Protein AF-A0A818M1I1-F1 (afdb_monomer)

Secondary structure (DSSP, 8-state):
------EEEEETTSSTTGGGGPPTT-EEEEEPPTT-TTTTHHHHHHHHHTT-EEEEE--S---S---TTS-----HHHHHHHHHHHHHHHHHHHHHHHHHHHHHHTT-

Foldseek 3Di:
DPPAQQEDEAEVPGCLVVCVRHAAAGEYEYEYEALCQVVCVVVVVSCVVRNYHYHYDYDPRVHNDDDPPDDGDDPVVVVVVVVVVVVVVSVCVVVVVVVVVVVVVVVD

Structure (mmCIF, N/CA/C/O backbone):
data_AF-A0A818M1I1-F1
#
_entry.id   AF-A0A818M1I1-F1
#
loop_
_atom_site.group_PDB
_atom_site.id
_atom_site.type_symbol
_atom_site.label_atom_id
_atom_site.label_alt_id
_atom_site.label_comp_id
_atom_site.label_asym_id
_atom_site.label_entity_id
_atom_site.label_seq_id
_atom_site.pdbx_PDB_ins_code
_atom_site.Cartn_x
_atom_site.Cartn_y
_atom_site.Cartn_z
_atom_site.occupancy
_atom_site.B_iso_or_equiv
_atom_site.auth_seq_id
_atom_site.auth_comp_id
_atom_site.auth_asym_id
_atom_site.auth_atom_id
_atom_site.pdbx_PDB_model_num
ATOM 1 N N . MET A 1 1 ? -0.304 -10.401 23.547 1.00 41.81 1 MET A N 1
ATOM 2 C CA . MET A 1 1 ? -0.967 -9.679 22.435 1.00 41.81 1 MET A CA 1
ATOM 3 C C . MET A 1 1 ? -0.299 -10.093 21.131 1.00 41.81 1 MET A C 1
ATOM 5 O O . MET A 1 1 ? 0.880 -9.807 20.963 1.00 41.81 1 MET A O 1
ATOM 9 N N . ALA A 1 2 ? -0.989 -10.816 20.245 1.00 44.16 2 ALA A N 1
ATOM 10 C CA . ALA A 1 2 ? -0.427 -11.151 18.936 1.00 44.16 2 ALA A CA 1
ATOM 11 C C . ALA A 1 2 ? -0.206 -9.854 18.142 1.00 44.16 2 ALA A C 1
ATOM 13 O O . ALA A 1 2 ? -1.156 -9.095 17.934 1.00 44.16 2 ALA A O 1
ATOM 14 N N . ARG A 1 3 ? 1.042 -9.576 17.745 1.00 52.62 3 ARG A N 1
ATOM 15 C CA . ARG A 1 3 ? 1.381 -8.433 16.889 1.00 52.62 3 ARG A CA 1
ATOM 16 C C . ARG A 1 3 ? 0.647 -8.613 15.557 1.00 52.62 3 ARG A C 1
ATOM 18 O O . ARG A 1 3 ? 0.971 -9.511 14.791 1.00 52.62 3 ARG A O 1
ATOM 25 N N . SER A 1 4 ? -0.395 -7.818 15.322 1.00 64.12 4 SER A N 1
ATOM 26 C CA . SER A 1 4 ? -1.124 -7.831 14.054 1.00 64.12 4 SER A CA 1
ATOM 27 C C . SER A 1 4 ? -0.283 -7.159 12.977 1.00 64.12 4 SER A C 1
ATOM 29 O O . SER A 1 4 ? 0.177 -6.037 13.196 1.00 64.12 4 SER A O 1
ATOM 31 N N . ILE A 1 5 ? -0.133 -7.798 11.817 1.00 66.69 5 ILE A N 1
ATOM 32 C CA . ILE A 1 5 ? 0.381 -7.134 10.613 1.00 66.69 5 ILE A CA 1
ATOM 33 C C . ILE A 1 5 ? -0.557 -5.962 10.306 1.00 66.69 5 ILE A C 1
ATOM 35 O O . ILE A 1 5 ? -1.769 -6.156 10.223 1.00 66.69 5 ILE A O 1
ATOM 39 N N . ARG A 1 6 ? -0.009 -4.746 10.226 1.00 85.38 6 ARG A N 1
ATOM 40 C CA . ARG A 1 6 ? -0.786 -3.517 9.979 1.00 85.38 6 ARG A CA 1
ATOM 41 C C . ARG A 1 6 ? -0.558 -2.920 8.603 1.00 85.38 6 ARG A C 1
ATOM 43 O O . ARG A 1 6 ? -1.424 -2.200 8.122 1.00 85.38 6 ARG A O 1
ATOM 50 N N . VAL A 1 7 ? 0.581 -3.235 8.002 1.00 90.62 7 VAL A N 1
ATOM 51 C CA . VAL A 1 7 ? 0.971 -2.768 6.681 1.00 90.62 7 VAL A CA 1
ATOM 52 C C . VAL A 1 7 ? 1.550 -3.953 5.923 1.00 90.62 7 VAL A C 1
ATOM 54 O O . VAL A 1 7 ? 2.369 -4.694 6.472 1.00 90.62 7 VAL A O 1
ATOM 57 N N . LEU A 1 8 ? 1.116 -4.129 4.681 1.00 91.62 8 LEU A N 1
ATOM 58 C CA . LEU A 1 8 ? 1.761 -4.983 3.696 1.00 91.62 8 LEU A CA 1
ATOM 59 C C . LEU A 1 8 ? 2.241 -4.088 2.560 1.00 91.62 8 LEU A C 1
ATOM 61 O O . LEU A 1 8 ? 1.438 -3.383 1.960 1.00 91.62 8 LEU A O 1
ATOM 65 N N . ILE A 1 9 ? 3.539 -4.137 2.279 1.00 91.50 9 ILE A N 1
ATOM 66 C CA . ILE A 1 9 ? 4.160 -3.426 1.163 1.00 91.50 9 ILE A CA 1
ATOM 67 C C . ILE A 1 9 ? 4.476 -4.471 0.094 1.00 91.50 9 ILE A C 1
ATOM 69 O O . ILE A 1 9 ? 5.189 -5.436 0.379 1.00 91.50 9 ILE A O 1
ATOM 73 N N . GLY A 1 10 ? 3.928 -4.308 -1.107 1.00 88.50 10 GLY A N 1
ATOM 74 C CA . GLY A 1 10 ? 4.115 -5.241 -2.218 1.00 88.50 10 GLY A CA 1
ATOM 75 C C . GLY A 1 10 ? 4.368 -4.511 -3.528 1.00 88.50 10 GLY A C 1
ATOM 76 O O . GLY A 1 10 ? 3.739 -3.497 -3.804 1.00 88.50 10 GLY A O 1
ATOM 77 N N . VAL A 1 11 ? 5.287 -5.025 -4.342 1.00 86.94 11 VAL A N 1
ATOM 78 C CA . VAL A 1 11 ? 5.434 -4.573 -5.735 1.00 86.94 11 VAL A CA 1
ATOM 79 C C . VAL A 1 11 ? 4.222 -5.047 -6.533 1.00 86.94 11 VAL A C 1
ATOM 81 O O . VAL A 1 11 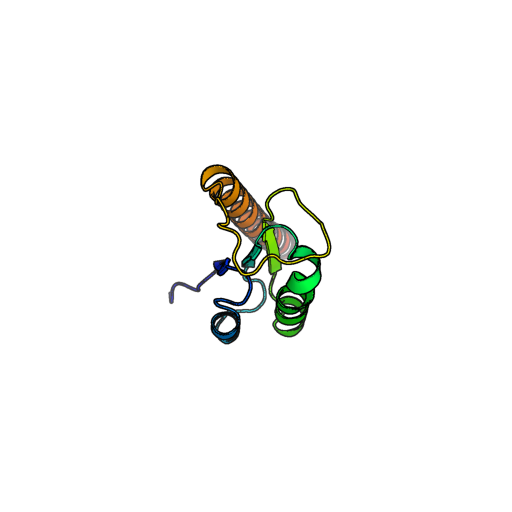? 3.706 -6.124 -6.246 1.00 86.94 11 VAL A O 1
ATOM 84 N N . HIS A 1 12 ? 3.772 -4.281 -7.528 1.00 85.38 12 HIS A N 1
ATOM 85 C CA . HIS A 1 12 ? 2.652 -4.648 -8.397 1.00 85.38 12 HIS A CA 1
ATOM 86 C C . HIS A 1 12 ? 2.722 -6.123 -8.828 1.00 85.38 12 HIS A C 1
ATOM 88 O O . HIS A 1 12 ? 3.732 -6.596 -9.350 1.00 85.38 12 HIS A O 1
ATOM 94 N N . GLY A 1 13 ? 1.648 -6.869 -8.565 1.00 75.12 13 GLY A N 1
ATOM 95 C CA . GLY A 1 13 ? 1.547 -8.311 -8.834 1.00 75.12 13 GLY A CA 1
ATOM 96 C C . GLY A 1 13 ? 2.180 -9.230 -7.775 1.00 75.12 13 GLY A C 1
ATOM 97 O O . GLY A 1 13 ? 1.753 -10.376 -7.639 1.00 75.12 13 GLY A O 1
ATOM 98 N N . ALA A 1 14 ? 3.128 -8.746 -6.970 1.00 74.56 14 ALA A N 1
ATOM 99 C CA . ALA A 1 14 ? 3.755 -9.487 -5.879 1.00 74.56 14 ALA A CA 1
ATOM 100 C C . ALA A 1 14 ? 3.083 -9.177 -4.528 1.00 74.56 14 ALA A C 1
ATOM 102 O O . ALA A 1 14 ? 2.874 -8.030 -4.146 1.00 74.56 14 ALA A O 1
ATOM 103 N N . GLY A 1 15 ? 2.749 -10.220 -3.766 1.00 69.38 15 GLY A N 1
ATOM 104 C CA . GLY A 1 15 ? 2.162 -10.068 -2.428 1.00 69.38 15 GLY A CA 1
ATOM 105 C C . GLY A 1 15 ? 0.634 -9.967 -2.385 1.00 69.38 15 GLY A C 1
ATOM 106 O O . GLY A 1 15 ? 0.080 -9.918 -1.290 1.00 69.38 15 GLY A O 1
ATOM 107 N N . LEU A 1 16 ? -0.067 -10.043 -3.525 1.00 79.06 16 LEU A N 1
ATOM 108 C CA . LEU A 1 16 ? -1.538 -10.063 -3.560 1.00 79.06 16 LEU A CA 1
ATOM 109 C C . LEU A 1 16 ? -2.134 -11.245 -2.773 1.00 79.06 16 LEU A C 1
ATOM 111 O O . LEU A 1 16 ? -3.136 -11.105 -2.080 1.00 79.06 16 LEU A O 1
ATOM 115 N N . SER A 1 17 ? -1.494 -12.416 -2.817 1.00 85.06 17 SER A N 1
ATOM 116 C CA . SER A 1 17 ? -1.902 -13.571 -2.008 1.00 85.06 17 SER A CA 1
ATOM 117 C C . SER A 1 17 ? -1.747 -13.320 -0.509 1.00 85.06 17 SER A C 1
ATOM 119 O O . SER A 1 17 ? -2.527 -13.834 0.287 1.00 85.06 17 SER A O 1
ATOM 121 N N . ASN A 1 18 ? -0.760 -12.519 -0.100 1.00 86.75 18 ASN A N 1
ATOM 122 C CA . ASN A 1 18 ? -0.479 -12.276 1.313 1.00 86.75 18 ASN A CA 1
ATOM 123 C C . ASN A 1 18 ? -1.555 -11.396 1.953 1.00 86.75 18 ASN A C 1
ATOM 125 O O . ASN A 1 18 ? -1.781 -11.494 3.160 1.00 86.75 18 ASN A O 1
ATOM 129 N N . SER A 1 19 ? -2.259 -10.585 1.160 1.00 86.50 19 SER A N 1
ATOM 130 C CA . SER A 1 19 ? -3.348 -9.762 1.675 1.00 86.50 19 SER A CA 1
ATOM 131 C C . SER A 1 19 ? -4.575 -10.579 2.099 1.00 86.50 19 SER A C 1
ATOM 133 O O . SER A 1 19 ? -5.396 -10.069 2.852 1.00 86.50 19 SER A O 1
ATOM 135 N N . LEU A 1 20 ? -4.675 -11.861 1.715 1.00 86.69 20 LEU A N 1
ATOM 136 C CA . LEU A 1 20 ? -5.688 -12.788 2.246 1.00 86.69 20 LEU A CA 1
ATOM 137 C C . LEU A 1 20 ? -5.583 -12.974 3.765 1.00 86.69 20 LEU A C 1
ATOM 139 O O . LEU A 1 20 ? -6.572 -13.276 4.427 1.00 86.69 20 LEU A O 1
ATOM 143 N N . PHE A 1 21 ? -4.382 -12.809 4.320 1.00 88.12 21 PHE A N 1
ATOM 144 C CA . PHE A 1 21 ? -4.118 -12.976 5.750 1.00 88.12 21 PHE A CA 1
ATOM 145 C C . PHE A 1 21 ? -4.173 -11.651 6.518 1.00 88.12 21 PHE A C 1
ATOM 147 O O . PHE A 1 21 ? -3.936 -11.618 7.730 1.00 88.12 21 PHE A O 1
ATOM 154 N N . MET A 1 22 ? -4.459 -10.548 5.824 1.00 88.81 22 MET A N 1
ATOM 155 C CA . MET A 1 22 ? -4.577 -9.232 6.431 1.00 88.81 22 MET A CA 1
ATOM 156 C C . MET A 1 22 ? -5.925 -9.067 7.124 1.00 88.81 22 MET A C 1
ATOM 158 O O . MET A 1 22 ? -6.936 -9.652 6.742 1.00 88.81 22 MET A O 1
ATOM 162 N N . ARG A 1 23 ? -5.936 -8.254 8.182 1.00 89.06 23 ARG A N 1
ATOM 163 C CA . ARG A 1 23 ? -7.175 -7.920 8.885 1.00 89.06 23 ARG A CA 1
ATOM 164 C C . ARG A 1 23 ? -7.856 -6.738 8.198 1.00 89.06 23 ARG A C 1
ATOM 166 O O . ARG A 1 23 ? -7.150 -5.834 7.744 1.00 89.06 23 ARG A O 1
ATOM 173 N N . PRO A 1 24 ? -9.193 -6.670 8.222 1.00 89.56 24 PRO A N 1
ATOM 174 C CA . PRO A 1 24 ? -9.909 -5.468 7.825 1.00 89.56 24 P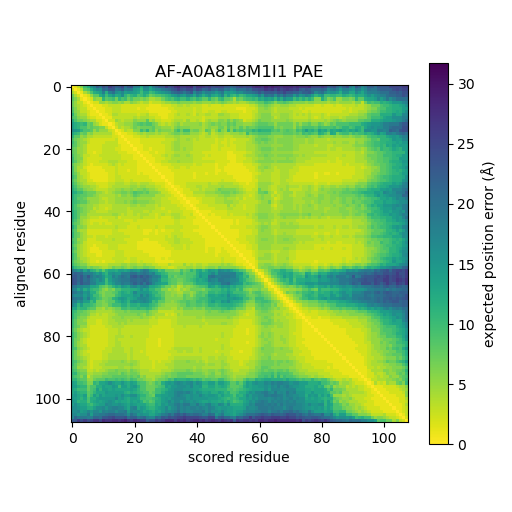RO A CA 1
ATOM 175 C C . PRO A 1 24 ? -9.349 -4.204 8.498 1.00 89.56 24 PRO A C 1
ATOM 177 O O . PRO A 1 24 ? -9.003 -4.209 9.685 1.00 89.56 24 PRO A O 1
ATOM 180 N N . GLY A 1 25 ? -9.238 -3.130 7.724 1.00 87.31 25 GLY A N 1
ATOM 181 C CA . GLY A 1 25 ? -8.694 -1.834 8.118 1.00 87.31 25 GLY A CA 1
ATOM 182 C C . GLY A 1 25 ? -7.168 -1.737 8.100 1.00 87.31 25 GLY A C 1
ATOM 183 O O . GLY A 1 25 ? -6.646 -0.685 8.447 1.00 87.31 25 GLY A O 1
ATOM 184 N N . THR A 1 26 ? -6.437 -2.793 7.729 1.00 90.44 26 THR A N 1
ATOM 185 C CA . THR A 1 26 ? -4.969 -2.729 7.565 1.00 90.44 26 THR A CA 1
ATOM 186 C C . THR A 1 26 ? -4.582 -2.190 6.184 1.00 90.44 26 THR A C 1
ATOM 188 O O . THR A 1 26 ? -5.404 -2.189 5.271 1.00 90.44 26 THR A O 1
ATOM 191 N N . ILE A 1 27 ? -3.351 -1.694 6.041 1.00 92.31 27 ILE A N 1
ATOM 192 C CA . ILE A 1 27 ? -2.894 -0.946 4.862 1.00 92.31 27 ILE A CA 1
ATOM 193 C C . ILE A 1 27 ? -2.199 -1.878 3.868 1.00 92.31 27 ILE A C 1
ATOM 195 O O . ILE A 1 27 ? -1.137 -2.424 4.165 1.00 92.31 27 ILE A O 1
ATOM 199 N N . LEU A 1 28 ? -2.771 -2.022 2.676 1.00 93.06 28 LEU A N 1
ATOM 200 C CA . LEU A 1 28 ? -2.122 -2.585 1.498 1.00 93.06 28 LEU A CA 1
ATOM 201 C C . LEU A 1 28 ? -1.464 -1.447 0.707 1.00 93.06 28 LEU A C 1
ATOM 203 O O . LEU A 1 28 ? -2.154 -0.624 0.107 1.00 93.06 28 LEU A O 1
ATOM 207 N N . TYR A 1 29 ? -0.135 -1.400 0.726 1.00 93.81 29 TYR A N 1
ATOM 208 C CA . TYR A 1 29 ? 0.666 -0.416 0.009 1.00 93.81 29 TYR A CA 1
ATOM 209 C C . TYR A 1 29 ? 1.317 -1.062 -1.214 1.00 93.81 29 TYR A C 1
ATOM 211 O O . TYR A 1 29 ? 2.118 -1.993 -1.094 1.00 93.81 29 TYR A O 1
ATOM 219 N N . GLU A 1 30 ? 0.968 -0.570 -2.394 1.00 92.12 30 GLU A N 1
ATOM 220 C CA . GLU A 1 30 ? 1.464 -1.074 -3.668 1.00 92.12 30 GLU A CA 1
ATOM 221 C C . GLU A 1 30 ? 2.597 -0.195 -4.214 1.00 92.12 30 GLU A C 1
ATOM 223 O O . GLU A 1 30 ? 2.469 1.023 -4.297 1.00 92.12 30 GLU A O 1
ATOM 228 N N . ILE A 1 31 ? 3.701 -0.819 -4.619 1.00 90.19 31 ILE A N 1
ATOM 229 C CA . ILE A 1 31 ? 4.771 -0.182 -5.389 1.00 90.19 31 ILE A CA 1
ATOM 230 C C . ILE A 1 31 ? 4.531 -0.524 -6.855 1.00 90.19 31 ILE A C 1
ATOM 232 O O . ILE A 1 31 ? 4.761 -1.655 -7.290 1.00 90.19 31 ILE A O 1
ATOM 236 N N . ASP A 1 32 ? 4.054 0.452 -7.607 1.00 88.06 32 ASP A N 1
ATOM 237 C CA . ASP A 1 32 ? 3.677 0.310 -9.001 1.00 88.06 32 ASP A CA 1
ATOM 238 C C . ASP A 1 32 ? 4.850 0.671 -9.931 1.00 88.06 32 ASP A C 1
ATOM 240 O O . ASP A 1 32 ? 5.489 1.710 -9.744 1.00 88.06 32 ASP A O 1
ATOM 244 N N . PRO A 1 33 ? 5.193 -0.174 -10.916 1.00 83.62 33 PRO A N 1
ATOM 245 C CA . PRO A 1 33 ? 6.168 0.177 -11.939 1.00 83.62 33 PRO A CA 1
ATOM 246 C C . PRO A 1 33 ? 5.667 1.314 -12.855 1.00 83.62 33 PRO A C 1
ATOM 248 O O . PRO A 1 33 ? 4.458 1.517 -12.989 1.00 83.62 33 PRO A O 1
ATOM 251 N N . PRO A 1 34 ? 6.576 2.029 -13.547 1.00 82.06 34 PRO A N 1
ATOM 252 C CA . PRO A 1 34 ? 6.200 3.076 -14.496 1.00 82.06 34 PRO A CA 1
ATOM 253 C C . PRO A 1 34 ? 5.223 2.566 -15.564 1.00 82.06 34 PRO A C 1
ATOM 255 O O . PRO A 1 34 ? 5.438 1.504 -16.155 1.00 82.06 34 PRO A O 1
ATOM 258 N N . GLY A 1 35 ? 4.159 3.329 -15.825 1.00 80.38 35 GLY A N 1
ATOM 259 C CA . GLY A 1 35 ? 3.167 2.993 -16.851 1.00 80.38 35 GLY A CA 1
ATOM 260 C C . GLY A 1 35 ? 2.233 1.822 -16.503 1.00 80.38 35 GLY A C 1
ATOM 261 O O . GLY A 1 35 ? 1.488 1.357 -17.365 1.00 80.38 35 GLY A O 1
ATOM 262 N N . CYS A 1 36 ? 2.258 1.313 -15.264 1.00 81.62 36 CYS A N 1
ATOM 263 C CA . CYS A 1 36 ? 1.405 0.199 -14.822 1.00 81.62 36 CYS A CA 1
ATOM 264 C C . CYS A 1 36 ? 0.191 0.650 -13.990 1.00 81.62 36 CYS A C 1
ATOM 266 O O . CYS A 1 36 ? -0.623 -0.183 -13.587 1.00 81.62 36 CYS A O 1
ATOM 268 N N . ARG A 1 37 ? -0.021 1.965 -13.843 1.00 83.00 37 ARG A N 1
ATOM 269 C CA . ARG A 1 37 ? -1.041 2.555 -12.960 1.00 83.00 37 ARG A CA 1
ATOM 270 C C . ARG A 1 37 ? -2.457 2.070 -13.210 1.00 83.00 37 ARG A C 1
ATOM 272 O O . ARG A 1 37 ? -3.242 1.922 -12.270 1.00 83.00 37 ARG A O 1
ATOM 279 N N . LEU A 1 38 ? -2.796 1.814 -14.470 1.00 82.69 38 LEU A N 1
ATOM 280 C CA . LEU A 1 38 ? -4.094 1.247 -14.812 1.00 82.69 38 LEU A CA 1
ATOM 281 C C . LEU A 1 38 ? -4.275 -0.150 -14.225 1.00 82.69 38 LEU A C 1
ATOM 283 O O . LEU A 1 38 ? -5.368 -0.450 -13.761 1.00 82.69 38 LEU A O 1
ATOM 287 N N . LEU A 1 39 ? -3.230 -0.982 -14.201 1.00 83.44 39 LEU A N 1
ATOM 288 C CA . LEU A 1 39 ? -3.274 -2.362 -13.711 1.00 83.44 39 LEU A CA 1
ATOM 289 C C . LEU A 1 39 ? -3.417 -2.444 -12.189 1.00 83.44 39 LEU A C 1
ATOM 291 O O . LEU A 1 39 ? -3.937 -3.449 -11.686 1.00 83.44 39 LEU A O 1
ATOM 295 N N . SER A 1 40 ? -3.045 -1.385 -11.461 1.00 87.12 40 SER A N 1
ATOM 296 C CA . SER A 1 40 ? -3.233 -1.272 -10.008 1.00 87.12 40 SER A CA 1
ATOM 297 C C . SER A 1 40 ? -4.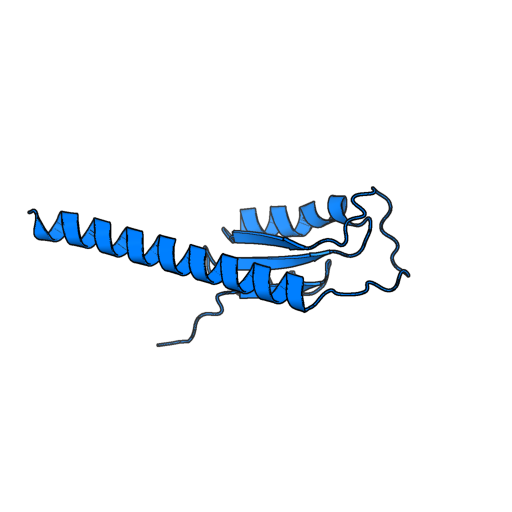703 -1.421 -9.576 1.00 87.12 40 SER A C 1
ATOM 299 O O . SER A 1 40 ? -4.994 -1.663 -8.402 1.00 87.12 40 SER A O 1
ATOM 301 N N . PHE A 1 41 ? -5.661 -1.339 -10.514 1.00 86.19 41 PHE A N 1
ATOM 302 C CA . PHE A 1 41 ? -7.074 -1.631 -10.252 1.00 86.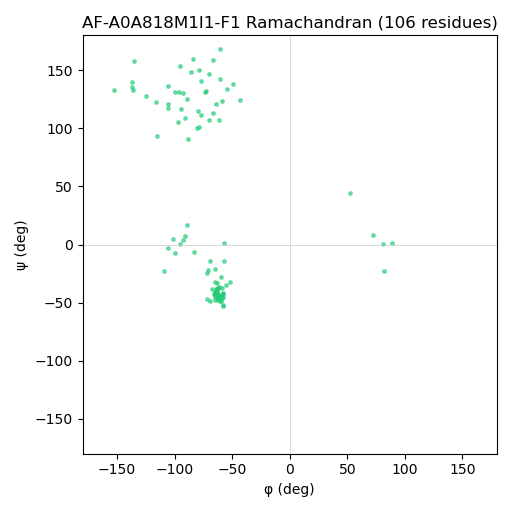19 41 PHE A CA 1
ATOM 303 C C . PHE A 1 41 ? -7.286 -3.000 -9.585 1.00 86.19 41 PHE A C 1
ATOM 305 O O . PHE A 1 41 ? -8.208 -3.138 -8.782 1.00 86.19 41 PHE A O 1
ATOM 312 N N . ASN A 1 42 ? -6.443 -3.998 -9.881 1.00 84.25 42 ASN A N 1
ATOM 313 C CA . ASN A 1 42 ? -6.543 -5.326 -9.274 1.00 84.25 42 ASN A CA 1
ATOM 314 C C . ASN A 1 42 ? -6.280 -5.274 -7.765 1.00 84.25 42 ASN A C 1
ATOM 316 O O . ASN A 1 42 ? -7.077 -5.800 -6.991 1.00 84.25 42 ASN A O 1
ATOM 320 N N . PHE A 1 43 ? -5.212 -4.595 -7.339 1.00 87.81 43 PHE A N 1
ATOM 321 C CA . PHE A 1 43 ? -4.878 -4.421 -5.922 1.00 87.81 43 PHE A CA 1
ATOM 322 C C . PHE A 1 43 ? -5.926 -3.581 -5.203 1.00 87.81 43 PHE A C 1
ATOM 324 O O . PHE A 1 43 ? -6.370 -3.950 -4.117 1.00 87.81 43 PHE A O 1
ATOM 331 N N . ARG A 1 44 ? -6.387 -2.500 -5.841 1.00 90.50 44 ARG A N 1
ATOM 332 C CA . ARG A 1 44 ? -7.467 -1.671 -5.306 1.00 90.50 44 ARG A CA 1
ATOM 333 C C . ARG A 1 44 ? -8.740 -2.482 -5.071 1.00 90.50 44 ARG A C 1
ATOM 335 O O . ARG A 1 44 ? -9.285 -2.464 -3.973 1.00 90.50 44 ARG A O 1
ATOM 342 N N . ARG A 1 45 ? -9.209 -3.207 -6.089 1.00 91.44 45 ARG A N 1
ATOM 343 C CA . ARG A 1 45 ? -10.436 -4.007 -5.993 1.00 91.44 45 ARG A CA 1
ATOM 344 C C . ARG A 1 45 ? -10.299 -5.102 -4.943 1.00 91.44 45 ARG A C 1
ATOM 346 O O . ARG A 1 45 ? -11.247 -5.396 -4.226 1.00 91.44 45 ARG A O 1
ATOM 353 N N . TRP A 1 46 ? -9.115 -5.694 -4.834 1.00 89.69 46 TRP A N 1
ATOM 354 C CA . TRP A 1 46 ? -8.830 -6.679 -3.804 1.00 89.69 46 TRP A CA 1
ATOM 355 C C . TRP A 1 46 ? -8.885 -6.067 -2.401 1.00 89.69 46 TRP A C 1
ATOM 357 O O . TRP A 1 46 ? -9.552 -6.609 -1.524 1.00 89.69 46 TRP A O 1
ATOM 367 N N . ALA A 1 47 ? -8.279 -4.897 -2.199 1.00 92.44 47 ALA A N 1
ATOM 368 C CA . ALA A 1 47 ? -8.393 -4.164 -0.944 1.00 92.44 47 ALA A CA 1
ATOM 369 C C . ALA A 1 47 ? -9.854 -3.847 -0.592 1.00 92.44 47 ALA A C 1
ATOM 371 O O . ALA A 1 47 ? -10.256 -4.063 0.546 1.00 92.44 47 ALA A O 1
ATOM 372 N N . GLU A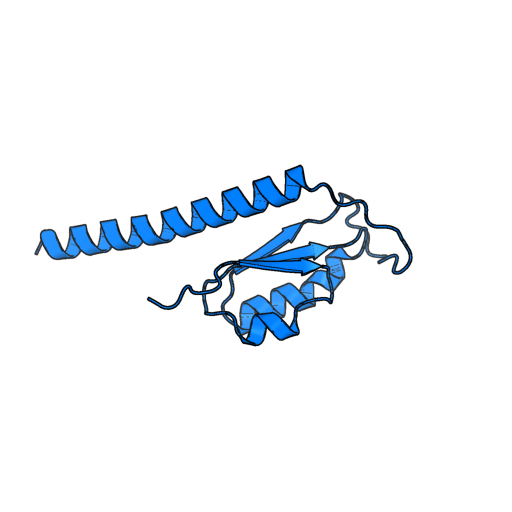 1 48 ? -10.669 -3.431 -1.562 1.00 93.31 48 GLU A N 1
ATOM 373 C CA . GLU A 1 48 ? -12.102 -3.180 -1.358 1.00 93.31 48 GLU A CA 1
ATOM 374 C C . GLU A 1 48 ? -12.845 -4.447 -0.889 1.00 93.31 48 GLU A C 1
ATOM 376 O O . GLU A 1 48 ? -13.598 -4.394 0.084 1.00 93.31 48 GLU A O 1
ATOM 381 N N . VAL A 1 49 ? -12.589 -5.605 -1.511 1.00 93.19 49 VAL A N 1
ATOM 382 C CA . VAL A 1 49 ? -13.209 -6.894 -1.136 1.00 93.19 49 VAL A CA 1
ATOM 383 C C . VAL A 1 49 ? -12.826 -7.329 0.282 1.00 93.19 49 VAL A C 1
ATOM 385 O O . VAL A 1 49 ? -13.676 -7.812 1.028 1.00 93.19 49 VAL A O 1
ATOM 388 N N . PHE A 1 50 ? -11.563 -7.148 0.674 1.00 90.75 50 PHE A N 1
ATOM 389 C CA . PHE A 1 50 ? -11.054 -7.547 1.993 1.00 90.75 50 PHE A CA 1
ATOM 390 C C . PHE A 1 50 ? -11.167 -6.443 3.058 1.00 90.75 50 PHE A C 1
ATOM 392 O O . PHE A 1 50 ? -10.678 -6.611 4.178 1.00 90.75 50 PHE A O 1
ATOM 399 N N . ASN A 1 51 ? -11.839 -5.333 2.732 1.00 92.81 51 ASN A N 1
ATOM 400 C CA . ASN A 1 51 ? -11.985 -4.156 3.587 1.00 92.81 51 ASN A CA 1
ATOM 401 C C . ASN A 1 51 ? -10.629 -3.640 4.106 1.00 92.81 51 ASN A C 1
ATOM 403 O O . ASN A 1 51 ? -10.460 -3.373 5.294 1.00 92.81 51 ASN A O 1
ATOM 407 N N . LEU A 1 52 ? -9.635 -3.566 3.224 1.00 91.69 52 LEU A N 1
ATOM 408 C CA . LEU A 1 52 ? -8.303 -3.032 3.492 1.00 91.69 52 LEU A CA 1
ATOM 409 C C . LEU A 1 52 ? -8.235 -1.562 3.066 1.00 91.69 52 LEU A C 1
ATOM 411 O O . LEU A 1 52 ? -8.936 -1.125 2.154 1.00 91.69 52 LEU A O 1
ATOM 415 N N . GLN A 1 53 ? -7.343 -0.806 3.698 1.00 91.75 53 GLN A N 1
ATOM 416 C CA . GLN A 1 53 ? -6.933 0.498 3.185 1.00 91.75 53 GLN A CA 1
ATOM 417 C C . GLN A 1 53 ? -5.9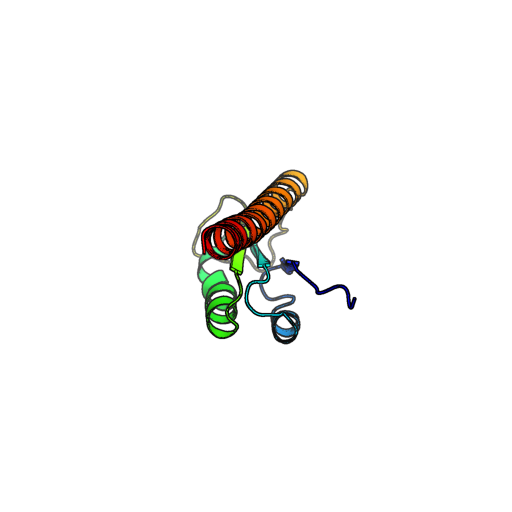55 0.276 2.034 1.00 91.75 53 GLN A C 1
ATOM 419 O O . GLN A 1 53 ? -5.112 -0.615 2.113 1.00 91.75 53 GLN A O 1
ATOM 424 N N . TYR A 1 54 ? -6.048 1.077 0.978 1.00 92.81 54 TYR A N 1
ATOM 425 C CA . TYR A 1 54 ? -5.202 0.931 -0.201 1.00 92.81 54 TYR A CA 1
ATOM 426 C C . TYR A 1 54 ? -4.479 2.235 -0.513 1.00 92.81 54 TYR A C 1
ATOM 428 O O . TYR A 1 54 ? -5.102 3.290 -0.637 1.00 92.81 54 TYR A O 1
ATOM 436 N N . ALA A 1 55 ? -3.163 2.137 -0.651 1.00 93.12 55 ALA A N 1
ATOM 437 C CA . ALA A 1 55 ? -2.289 3.216 -1.073 1.00 93.12 55 ALA A CA 1
ATOM 438 C C . ALA A 1 55 ? -1.300 2.684 -2.108 1.00 93.12 55 ALA A C 1
ATOM 440 O O . ALA A 1 55 ? -1.052 1.482 -2.197 1.00 93.12 55 ALA A O 1
ATOM 441 N N . VAL A 1 56 ? -0.761 3.583 -2.915 1.00 91.75 56 VAL A N 1
ATOM 442 C CA . VAL A 1 56 ? 0.054 3.209 -4.064 1.00 91.75 56 VAL A CA 1
ATOM 443 C C . VAL A 1 56 ? 1.041 4.302 -4.384 1.00 91.75 56 VAL A C 1
ATOM 445 O O . VAL A 1 56 ? 0.675 5.475 -4.478 1.00 91.75 56 VAL A O 1
ATOM 448 N N . TRP A 1 57 ? 2.277 3.884 -4.589 1.00 91.62 57 TRP A N 1
ATOM 449 C CA . TRP A 1 57 ? 3.331 4.713 -5.129 1.00 91.62 57 TRP A CA 1
ATOM 450 C C . TRP A 1 57 ? 3.595 4.301 -6.565 1.00 91.62 57 TRP A C 1
ATOM 452 O O . TRP A 1 57 ? 3.652 3.115 -6.872 1.00 91.62 57 TRP A O 1
ATOM 462 N N . SER A 1 58 ? 3.747 5.288 -7.437 1.00 86.81 58 SER A N 1
ATOM 463 C CA . SER A 1 58 ? 4.118 5.101 -8.834 1.00 86.81 58 SER A CA 1
ATOM 464 C C . SER A 1 58 ? 5.156 6.161 -9.169 1.00 86.81 58 SER A C 1
ATOM 466 O O . SER A 1 58 ? 4.926 7.335 -8.854 1.00 86.81 58 SER A O 1
ATOM 468 N N . PRO A 1 59 ? 6.243 5.808 -9.870 1.00 80.75 59 PRO A N 1
ATOM 469 C CA . PRO A 1 59 ? 7.082 6.814 -10.496 1.00 80.75 59 PRO A CA 1
ATOM 470 C C . PRO A 1 59 ? 6.209 7.572 -11.503 1.00 80.75 59 PRO A C 1
ATOM 472 O O . PRO A 1 59 ? 5.319 6.981 -12.112 1.00 80.75 59 PRO A O 1
ATOM 475 N N . GLY A 1 60 ? 6.407 8.886 -11.628 1.00 69.38 60 GLY A N 1
ATOM 476 C CA . GLY A 1 60 ? 5.444 9.839 -12.206 1.00 69.38 60 GLY A CA 1
ATOM 477 C C . GLY A 1 60 ? 4.936 9.604 -13.641 1.00 69.38 60 GLY A C 1
ATOM 478 O O . GLY A 1 60 ? 4.134 10.406 -14.118 1.00 69.38 60 GLY A O 1
ATOM 479 N N . ASP A 1 61 ? 5.348 8.533 -14.319 1.00 66.06 61 ASP A N 1
ATOM 480 C CA . ASP A 1 61 ? 4.750 8.079 -15.570 1.00 66.06 61 ASP A CA 1
ATOM 481 C C . ASP A 1 61 ? 3.438 7.321 -15.302 1.00 66.06 61 ASP A C 1
ATOM 483 O O . ASP A 1 61 ? 3.419 6.152 -14.911 1.00 66.06 61 ASP A O 1
ATOM 487 N N . LYS A 1 62 ? 2.326 8.031 -15.509 1.00 61.78 62 LYS A N 1
ATOM 488 C CA . LYS A 1 62 ? 0.955 7.513 -15.393 1.00 61.78 62 LYS A CA 1
ATOM 489 C C . LYS A 1 62 ? 0.432 6.934 -16.713 1.00 61.78 62 LYS A C 1
ATOM 491 O O . LYS A 1 62 ? -0.782 6.834 -16.866 1.00 61.78 62 LYS A O 1
ATOM 496 N N . GLY A 1 63 ? 1.312 6.646 -17.673 1.00 60.56 63 GLY A N 1
ATOM 497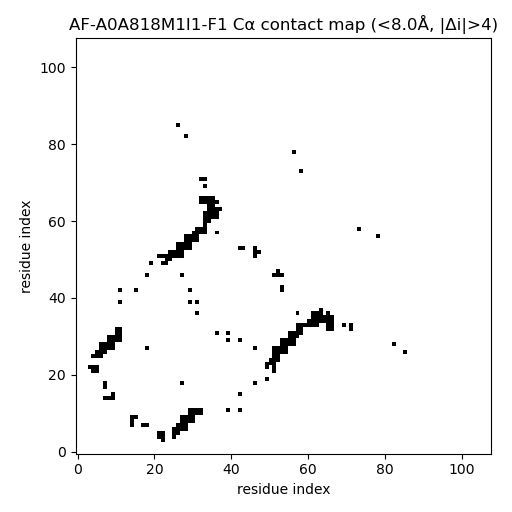 C CA . GLY A 1 63 ? 0.930 6.101 -18.970 1.00 60.56 63 GLY A CA 1
ATOM 498 C C . GLY A 1 63 ? 0.227 4.744 -18.882 1.00 60.56 63 GLY A C 1
ATOM 499 O O . GLY A 1 63 ? 0.234 4.071 -17.853 1.00 60.56 63 GLY A O 1
ATOM 500 N N . ASP A 1 64 ? -0.356 4.330 -20.005 1.00 63.44 64 ASP A N 1
ATOM 501 C CA . ASP A 1 64 ? -1.159 3.104 -20.110 1.00 63.44 64 ASP A CA 1
ATOM 502 C C . ASP A 1 64 ? -0.328 1.883 -20.549 1.00 63.44 64 ASP A C 1
ATOM 504 O O . ASP A 1 64 ? -0.874 0.821 -20.859 1.00 63.44 64 ASP A O 1
ATOM 508 N N . HIS A 1 65 ? 0.990 2.037 -20.695 1.00 72.56 65 HIS A N 1
ATOM 509 C CA . HIS A 1 65 ? 1.880 1.021 -21.258 1.00 72.56 65 HIS A CA 1
ATOM 510 C C . HIS A 1 65 ? 2.864 0.538 -20.200 1.00 72.56 65 HIS A C 1
ATOM 512 O O . HIS A 1 65 ? 3.939 1.098 -20.004 1.00 72.56 65 HIS A O 1
ATOM 518 N N . CYS A 1 66 ? 2.474 -0.548 -19.539 1.00 75.31 66 CYS A N 1
ATOM 519 C CA . CYS A 1 66 ? 3.275 -1.197 -18.516 1.00 75.31 66 CYS A CA 1
ATOM 520 C C . CYS A 1 66 ? 4.489 -1.875 -19.162 1.00 75.31 66 CYS A C 1
ATOM 522 O O . CYS A 1 66 ? 4.358 -2.907 -19.831 1.00 75.31 66 CYS A O 1
ATOM 524 N N . SER A 1 67 ? 5.675 -1.296 -18.974 1.00 72.00 67 SER A N 1
ATOM 525 C CA . SER A 1 67 ? 6.915 -1.896 -19.459 1.00 72.00 67 SER A CA 1
ATOM 526 C C . SER A 1 67 ? 7.377 -2.976 -18.485 1.00 72.00 67 SER A C 1
ATOM 528 O O . SER A 1 67 ? 7.961 -2.691 -17.443 1.00 72.00 67 SER A O 1
ATOM 530 N N . ARG A 1 68 ? 7.100 -4.238 -18.829 1.00 68.25 68 ARG A N 1
ATOM 531 C CA . ARG A 1 68 ? 7.427 -5.409 -17.993 1.00 68.25 68 ARG A CA 1
ATOM 532 C C . ARG A 1 68 ? 8.930 -5.631 -17.811 1.00 68.25 68 ARG A C 1
ATOM 534 O O . ARG A 1 68 ? 9.324 -6.267 -16.840 1.00 68.25 68 ARG A O 1
ATOM 541 N N . ASP A 1 69 ? 9.735 -5.083 -18.719 1.00 71.12 69 ASP A N 1
ATOM 542 C CA . ASP A 1 69 ? 11.192 -5.240 -18.744 1.00 71.12 69 ASP A CA 1
ATOM 543 C C . ASP A 1 69 ? 11.934 -3.971 -18.288 1.00 71.12 69 ASP A C 1
ATOM 545 O O . ASP A 1 69 ? 13.164 -3.959 -18.210 1.00 71.12 69 ASP A O 1
ATOM 549 N N . ALA A 1 70 ? 11.214 -2.882 -17.987 1.00 68.56 70 ALA A N 1
ATOM 550 C CA . ALA A 1 70 ? 11.840 -1.664 -17.496 1.00 68.56 70 ALA A CA 1
ATOM 551 C C . ALA A 1 70 ? 12.320 -1.845 -16.053 1.00 68.56 70 ALA A C 1
ATOM 553 O O . ALA A 1 70 ? 11.581 -2.280 -15.170 1.00 68.56 70 ALA A O 1
ATOM 554 N N . ALA A 1 71 ? 13.561 -1.437 -15.794 1.00 71.69 71 ALA A N 1
ATOM 555 C CA . ALA A 1 71 ? 14.054 -1.327 -14.434 1.00 71.69 71 ALA A CA 1
ATOM 556 C C . ALA A 1 71 ? 13.301 -0.202 -13.704 1.00 71.69 71 ALA A C 1
ATOM 558 O O . ALA A 1 71 ? 13.467 0.978 -14.017 1.00 71.69 71 ALA A O 1
ATOM 559 N N . THR A 1 72 ? 12.502 -0.560 -12.700 1.00 75.38 72 THR A N 1
ATOM 560 C CA . THR A 1 72 ? 11.892 0.420 -11.795 1.00 75.38 72 THR A CA 1
ATOM 561 C C . THR A 1 72 ? 12.933 0.891 -10.793 1.00 75.38 72 THR A C 1
ATOM 563 O O . THR A 1 72 ? 13.354 0.137 -9.913 1.00 75.38 72 THR A O 1
ATOM 566 N N . LYS A 1 73 ? 13.345 2.157 -10.899 1.00 84.31 73 LYS A N 1
ATOM 567 C CA . LYS A 1 73 ? 14.132 2.797 -9.844 1.00 84.31 73 LYS A CA 1
ATOM 568 C C . LYS A 1 73 ? 13.191 3.228 -8.725 1.00 84.31 73 LYS A C 1
ATOM 570 O O . LYS A 1 73 ? 12.333 4.081 -8.918 1.00 84.31 73 LYS A O 1
ATOM 575 N N . VAL A 1 74 ? 13.362 2.612 -7.563 1.00 85.62 74 VAL A N 1
ATOM 576 C CA . VAL A 1 74 ? 12.542 2.866 -6.380 1.00 85.62 74 VAL A CA 1
ATOM 577 C C . VAL A 1 74 ? 13.160 3.999 -5.560 1.00 85.62 74 VAL A C 1
ATOM 579 O O . VAL A 1 74 ? 14.328 3.917 -5.173 1.00 85.62 74 VAL A O 1
ATOM 582 N N . HIS A 1 75 ? 12.375 5.041 -5.285 1.00 88.94 75 HIS A N 1
ATOM 583 C CA . HIS A 1 75 ? 12.750 6.139 -4.393 1.00 88.94 75 HIS A CA 1
ATOM 584 C C . HIS A 1 75 ? 12.355 5.767 -2.962 1.00 88.94 75 HIS A C 1
ATOM 586 O O . HIS A 1 75 ? 11.215 5.937 -2.535 1.00 88.94 75 HIS A O 1
ATOM 592 N N . VAL A 1 76 ? 13.289 5.133 -2.249 1.00 90.69 76 VAL A N 1
ATOM 593 C CA . VAL A 1 76 ? 13.026 4.530 -0.931 1.00 90.69 76 VAL A CA 1
ATOM 594 C C . VAL A 1 76 ? 12.593 5.576 0.096 1.00 90.69 76 VAL A C 1
ATOM 596 O O . VAL A 1 76 ? 11.742 5.293 0.929 1.00 90.69 76 VAL A O 1
ATOM 599 N N . ASP A 1 77 ? 13.156 6.776 0.028 1.00 94.25 77 ASP A N 1
ATOM 600 C CA . ASP A 1 77 ? 12.816 7.905 0.887 1.00 94.25 77 ASP A CA 1
ATOM 601 C C . ASP A 1 77 ? 11.357 8.346 0.721 1.00 94.25 77 ASP A C 1
ATOM 603 O O . ASP A 1 77 ? 10.660 8.511 1.722 1.00 94.25 77 ASP A O 1
ATOM 607 N N . GLU A 1 78 ? 10.865 8.456 -0.515 1.00 91.75 78 GLU A N 1
ATOM 608 C CA . GLU A 1 78 ? 9.457 8.773 -0.791 1.00 91.75 78 GLU A CA 1
ATOM 609 C C . GLU A 1 78 ? 8.522 7.711 -0.203 1.00 91.75 78 GLU A C 1
ATOM 611 O O . GLU A 1 78 ? 7.600 8.033 0.544 1.00 91.75 78 GLU A O 1
ATOM 616 N N . ILE A 1 79 ? 8.813 6.434 -0.462 1.00 92.12 79 ILE A N 1
ATOM 617 C CA . ILE A 1 79 ? 7.990 5.317 0.018 1.00 92.12 79 ILE A CA 1
ATOM 618 C C . ILE A 1 79 ? 7.979 5.240 1.542 1.00 92.12 79 ILE A C 1
ATOM 620 O O . ILE A 1 79 ? 6.932 5.018 2.149 1.00 92.12 79 ILE A O 1
ATOM 624 N N . VAL A 1 80 ? 9.137 5.411 2.182 1.00 93.69 80 VAL A N 1
ATOM 625 C CA . VAL A 1 80 ? 9.230 5.393 3.645 1.00 93.69 80 VAL A CA 1
ATOM 626 C C . VAL A 1 80 ? 8.410 6.534 4.241 1.00 93.69 80 VAL A C 1
ATOM 628 O O . VAL A 1 80 ? 7.645 6.292 5.175 1.00 93.69 80 VAL A O 1
ATOM 631 N N . ASN A 1 81 ? 8.514 7.743 3.688 1.00 94.88 81 ASN A N 1
ATOM 632 C CA . ASN A 1 81 ? 7.745 8.894 4.158 1.00 94.88 81 ASN A CA 1
ATOM 633 C C . ASN A 1 81 ? 6.234 8.684 3.980 1.00 94.88 81 ASN A C 1
ATOM 635 O O . ASN A 1 81 ? 5.470 8.930 4.913 1.00 94.88 81 ASN A O 1
ATOM 639 N N . ASP A 1 82 ? 5.799 8.162 2.832 1.00 93.56 82 ASP A N 1
ATOM 640 C CA . ASP A 1 82 ? 4.393 7.827 2.591 1.00 93.56 82 ASP A CA 1
ATOM 641 C C . ASP A 1 82 ? 3.868 6.804 3.604 1.00 93.56 82 ASP A C 1
ATOM 643 O O . ASP A 1 82 ? 2.793 6.979 4.181 1.00 93.56 82 ASP A O 1
ATOM 647 N N . VAL A 1 83 ? 4.631 5.737 3.853 1.00 92.50 83 VAL A N 1
ATOM 648 C CA . VAL A 1 83 ? 4.246 4.689 4.806 1.00 92.50 83 VAL A CA 1
ATOM 649 C C . VAL A 1 83 ? 4.177 5.236 6.232 1.00 92.50 83 VAL A C 1
ATOM 651 O O . VAL A 1 83 ? 3.235 4.901 6.952 1.00 92.50 83 VAL A O 1
ATOM 654 N N . ILE A 1 84 ? 5.123 6.089 6.640 1.00 93.44 84 ILE A N 1
ATOM 655 C CA . ILE A 1 84 ? 5.084 6.767 7.945 1.00 93.44 84 ILE A CA 1
ATOM 656 C C . ILE A 1 84 ? 3.798 7.588 8.067 1.00 93.44 84 ILE A C 1
ATOM 658 O O . ILE A 1 84 ? 3.032 7.366 9.006 1.00 93.44 84 ILE A O 1
ATOM 662 N N . ASN A 1 85 ? 3.502 8.437 7.081 1.00 92.31 85 ASN A N 1
ATOM 663 C CA . ASN A 1 85 ? 2.299 9.273 7.074 1.00 92.31 85 ASN A CA 1
ATOM 664 C C . ASN A 1 85 ? 1.010 8.435 7.165 1.00 92.31 85 ASN A C 1
ATOM 666 O O . ASN A 1 85 ? 0.082 8.775 7.900 1.00 92.31 85 ASN A O 1
ATOM 670 N N . LEU A 1 86 ? 0.938 7.310 6.447 1.00 91.06 86 LEU A N 1
ATOM 671 C CA . LEU A 1 86 ? -0.215 6.404 6.499 1.00 91.06 86 LEU A CA 1
ATOM 672 C C . LEU A 1 86 ? -0.382 5.754 7.878 1.00 91.06 86 LEU A C 1
ATOM 674 O O . LEU A 1 86 ? -1.503 5.651 8.381 1.00 91.06 86 LEU A O 1
ATOM 678 N N . ILE A 1 87 ? 0.717 5.327 8.503 1.00 89.31 87 ILE A N 1
ATOM 679 C CA . ILE A 1 87 ? 0.690 4.745 9.849 1.00 89.31 87 ILE A CA 1
ATOM 680 C C . ILE A 1 87 ? 0.252 5.794 10.877 1.00 89.31 87 ILE A C 1
ATOM 682 O O . ILE A 1 87 ? -0.570 5.486 11.741 1.00 89.31 87 ILE A O 1
ATOM 686 N N . GLU A 1 88 ? 0.762 7.021 10.786 1.00 89.56 88 GLU A N 1
ATOM 687 C CA . GLU A 1 88 ? 0.385 8.122 11.678 1.00 89.56 88 GLU A CA 1
ATOM 688 C C . GLU A 1 88 ? -1.104 8.462 11.561 1.00 89.56 88 GLU A C 1
ATOM 690 O O . GLU A 1 88 ? -1.799 8.532 12.579 1.00 89.56 88 GLU A O 1
ATOM 695 N N . ASN A 1 89 ? -1.623 8.559 10.333 1.00 84.94 89 ASN A N 1
ATOM 696 C CA . ASN A 1 89 ? -3.048 8.776 10.075 1.00 84.94 89 ASN A CA 1
ATOM 697 C C . ASN A 1 89 ? -3.919 7.663 10.679 1.00 84.94 89 ASN A C 1
ATOM 699 O O . ASN A 1 89 ? -4.945 7.939 11.305 1.00 84.94 89 ASN A O 1
ATOM 703 N N . GLU A 1 90 ? -3.500 6.403 10.549 1.00 84.38 90 GLU A N 1
ATOM 704 C CA . GLU A 1 90 ? -4.225 5.263 11.116 1.00 84.38 90 GLU A CA 1
ATOM 705 C C . GLU A 1 90 ? -4.203 5.267 12.654 1.00 84.38 90 GLU A C 1
ATOM 707 O O . GLU A 1 90 ? -5.206 4.949 13.307 1.00 84.38 90 GLU A O 1
ATOM 712 N N . ILE A 1 91 ? -3.078 5.657 13.261 1.00 85.00 91 ILE A N 1
ATOM 713 C CA . ILE A 1 91 ? -2.974 5.836 14.715 1.00 85.00 91 ILE A CA 1
ATOM 714 C C . ILE A 1 91 ? -3.928 6.942 15.171 1.00 85.00 91 ILE A C 1
ATOM 716 O O . ILE A 1 91 ? -4.684 6.727 16.123 1.00 85.00 91 ILE A O 1
ATOM 720 N N . GLN A 1 92 ? -3.931 8.088 14.486 1.00 83.75 92 GLN A N 1
ATOM 721 C CA . GLN A 1 92 ? -4.783 9.230 14.812 1.00 83.75 92 GLN A CA 1
ATOM 722 C C . GLN A 1 92 ? -6.272 8.900 14.666 1.00 83.75 92 GLN A C 1
ATOM 724 O O . GLN A 1 92 ? -7.073 9.246 15.537 1.00 83.75 92 GLN A O 1
ATOM 729 N N . TYR A 1 93 ? -6.662 8.202 13.598 1.00 79.00 93 TYR A N 1
ATOM 730 C CA . TYR A 1 93 ? -8.047 7.787 13.385 1.00 79.00 93 TYR A CA 1
ATOM 731 C C . TYR A 1 93 ? -8.560 6.930 14.552 1.00 79.00 93 TYR A C 1
ATOM 733 O O . TYR A 1 93 ? -9.642 7.177 15.097 1.00 79.00 93 TYR A O 1
ATOM 741 N N . ARG A 1 94 ? -7.751 5.960 14.996 1.00 77.19 94 ARG A N 1
ATOM 742 C CA . ARG A 1 94 ? -8.102 5.054 16.100 1.00 77.19 94 ARG A CA 1
ATOM 743 C C . ARG A 1 94 ? -8.094 5.737 17.458 1.00 77.19 94 ARG A C 1
ATOM 745 O O . ARG A 1 94 ? -9.034 5.545 18.227 1.00 77.19 94 ARG A O 1
ATOM 752 N N . SER A 1 95 ? -7.052 6.507 17.765 1.00 81.94 95 SER A N 1
ATOM 753 C CA . SER A 1 95 ? -6.960 7.221 19.042 1.00 81.94 95 SER A CA 1
ATOM 754 C C . SER A 1 95 ? -8.069 8.265 19.161 1.00 81.94 95 SER A C 1
ATOM 756 O O . SER A 1 95 ? -8.698 8.366 20.210 1.00 81.94 95 SER A O 1
ATOM 758 N N . GLY A 1 96 ? -8.399 8.951 18.064 1.00 78.44 96 GLY A N 1
ATOM 759 C CA . GLY A 1 96 ? -9.518 9.882 17.998 1.00 78.44 96 GLY A CA 1
ATOM 760 C C . GLY A 1 96 ? -10.871 9.202 18.210 1.00 78.44 96 GLY A C 1
ATOM 761 O O . GLY A 1 96 ? -11.713 9.741 18.924 1.00 78.44 96 GLY A O 1
ATOM 762 N N . TYR A 1 97 ? -11.095 8.015 17.635 1.00 72.00 97 TYR A N 1
ATOM 763 C CA . TYR A 1 97 ? -12.317 7.245 17.900 1.00 72.00 97 TYR A CA 1
ATOM 764 C C . TYR A 1 97 ? -12.424 6.844 19.374 1.00 72.00 97 TYR A C 1
ATOM 766 O O . TYR A 1 97 ? -13.469 7.046 19.985 1.00 72.00 97 TYR A O 1
ATOM 774 N N . LEU A 1 98 ? -11.340 6.320 19.953 1.00 75.62 98 LEU A N 1
ATOM 775 C CA . LEU A 1 98 ? -11.306 5.918 21.360 1.00 75.62 98 LEU A CA 1
ATOM 776 C C . LEU A 1 98 ? -11.514 7.107 22.300 1.00 75.62 98 LEU A C 1
ATOM 778 O O . LEU A 1 98 ? -12.278 6.984 23.249 1.00 75.62 98 LEU A O 1
ATOM 782 N N . SER A 1 99 ? -10.901 8.257 22.006 1.00 77.50 99 SER A N 1
ATOM 783 C CA . SER A 1 99 ? -11.110 9.494 22.763 1.00 77.50 99 SER A CA 1
ATOM 784 C C . SER A 1 99 ? -12.576 9.917 22.729 1.00 77.50 99 SER A C 1
ATOM 786 O O . SER A 1 99 ? -13.163 10.155 23.775 1.00 77.50 99 SER A O 1
ATOM 788 N N . ARG A 1 100 ? -13.205 9.936 21.545 1.00 80.25 100 ARG A N 1
ATOM 789 C CA . ARG A 1 100 ? -14.628 10.292 21.416 1.00 80.25 100 ARG A CA 1
ATOM 790 C C . ARG A 1 100 ? -15.547 9.302 22.129 1.00 80.25 100 ARG A C 1
ATOM 792 O O . ARG A 1 100 ? -16.504 9.719 22.767 1.00 80.25 100 ARG A O 1
ATOM 799 N N . ALA A 1 101 ? -15.270 8.003 22.022 1.00 76.12 101 ALA A N 1
ATOM 800 C CA . ALA A 1 101 ? -16.044 6.975 22.710 1.00 76.12 101 ALA A CA 1
ATOM 801 C C . ALA A 1 101 ? -15.911 7.098 24.235 1.00 76.12 101 ALA A C 1
ATOM 803 O O . ALA A 1 101 ? -16.909 7.019 24.944 1.00 76.12 101 ALA A O 1
ATOM 804 N N . HIS A 1 102 ? -14.697 7.348 24.729 1.00 82.56 102 HIS A N 1
ATOM 805 C CA . HIS A 1 102 ? -14.439 7.616 26.140 1.00 82.56 102 HIS A CA 1
ATOM 806 C C . HIS A 1 102 ? -15.196 8.859 26.623 1.00 82.56 102 HIS A C 1
ATOM 808 O O . HIS A 1 102 ? -15.841 8.808 27.664 1.00 82.56 102 HIS A O 1
ATOM 814 N N . ASP A 1 103 ? -15.188 9.946 25.849 1.0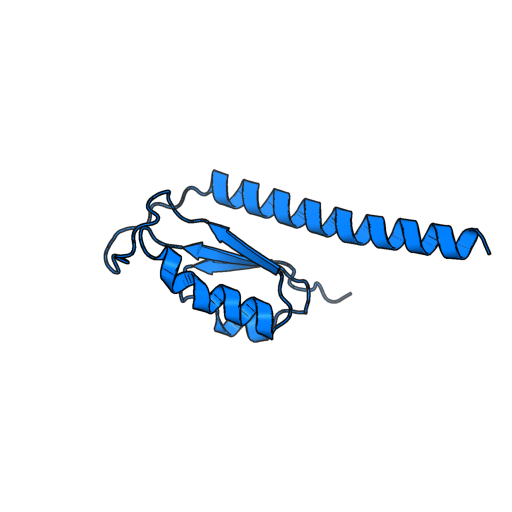0 87.56 103 ASP A N 1
ATOM 815 C CA . ASP A 1 103 ? -15.908 11.174 26.199 1.00 87.56 103 ASP A CA 1
ATOM 816 C C . ASP A 1 103 ? -17.427 10.981 26.262 1.00 87.56 103 ASP A C 1
ATOM 818 O O . ASP A 1 103 ? -18.081 11.645 27.058 1.00 87.56 103 ASP A O 1
ATOM 822 N N . ILE A 1 104 ? -17.997 10.100 25.433 1.00 87.12 104 ILE A N 1
ATOM 823 C CA . ILE A 1 104 ? -19.423 9.747 25.496 1.00 87.12 104 ILE A CA 1
ATOM 824 C C . ILE A 1 104 ? -19.709 8.952 26.774 1.00 87.12 104 ILE A C 1
ATOM 826 O O . ILE A 1 104 ? -20.610 9.321 27.516 1.00 87.12 104 ILE A O 1
ATOM 830 N N . ILE A 1 105 ? -18.906 7.922 27.062 1.00 85.38 105 ILE A N 1
ATOM 831 C CA . ILE A 1 105 ? -19.079 7.060 28.245 1.00 85.38 105 ILE A CA 1
ATOM 832 C C . ILE A 1 105 ? -18.919 7.850 29.552 1.00 85.38 105 ILE A C 1
ATOM 834 O O . ILE A 1 105 ? -19.621 7.579 30.513 1.00 85.38 105 ILE A O 1
ATOM 838 N N . MET A 1 106 ? -18.002 8.820 29.601 1.00 86.69 106 MET A N 1
ATOM 839 C CA . MET A 1 106 ? -17.743 9.627 30.802 1.00 86.69 106 MET A CA 1
ATOM 840 C C . MET A 1 106 ? -18.701 10.817 30.974 1.00 86.69 106 MET A C 1
ATOM 842 O O . M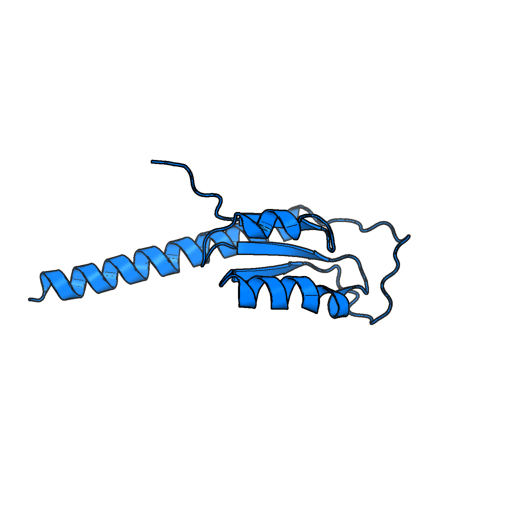ET A 1 106 ? -18.599 11.537 31.968 1.00 86.69 106 MET A O 1
ATOM 846 N N . LYS A 1 107 ? -19.568 11.084 29.989 1.00 76.94 107 LYS A N 1
ATOM 847 C CA . LYS A 1 107 ? -20.605 12.129 30.053 1.00 76.94 107 LYS A CA 1
ATOM 848 C C . LYS A 1 107 ? -21.995 11.582 30.397 1.00 76.94 107 LYS A C 1
ATOM 850 O O . LYS A 1 107 ? -22.897 12.394 30.598 1.00 76.94 107 LYS A O 1
ATOM 855 N N . GLU A 1 108 ? -22.155 10.261 30.452 1.00 53.78 108 GLU A N 1
ATOM 856 C CA . GLU A 1 108 ? -23.304 9.564 31.053 1.00 53.78 108 GLU A CA 1
ATOM 857 C C . GLU A 1 108 ? -23.057 9.293 32.544 1.00 53.78 108 GLU A C 1
ATOM 859 O O . GLU A 1 108 ? -24.052 9.309 33.304 1.00 53.78 108 GLU A O 1
#

Nearest PDB structures (foldseek):
  5weg-assembly1_A  TM=5.621E-01  e=1.214E+00  Saccharum hybrid cultivar SP80-3280
  5weg-assembly2_B  TM=5.657E-01  e=1.686E+00  Saccharum hybrid cultivar SP80-3280
  3r3i-assembly4_C  TM=4.828E-01  e=2.342E+00  Homo sapiens
  3r3i-assembly3_B  TM=5.359E-01  e=7.162E+00  Homo sapiens
  3r2w-assembly1_A  TM=5.549E-01  e=7.649E+00  Homo sapiens

Mean predicted aligned error: 7.19 Å

Sequence (108 aa):
MARSIRVLIGVHGAGLSNSLFMRPGTILYEIDPPGCRLLSFNFRRWAEVFNLQYAVWSPGDKGDHCSRDAATKVHVDEIVNDVINLIENEIQYRSGYLSRAHDIIMKE

pLDDT: mean 82.8, std 10.8, range [41.81, 94.88]

Solvent-accessible surface area (backbone atoms only — not comparable to full-atom values): 6296 Å² total; per-residue (Å²): 131,84,84,70,76,53,68,48,80,25,47,67,91,45,57,67,74,60,56,74,78,51,51,67,71,22,36,44,34,35,42,37,49,48,11,31,60,72,64,48,53,58,59,47,52,48,22,60,77,56,46,31,40,72,50,74,48,59,55,91,48,75,43,89,62,57,53,88,82,59,85,70,84,80,61,63,69,62,54,51,50,52,52,51,53,52,52,50,52,53,50,49,56,52,53,52,49,51,50,54,52,48,54,53,64,75,71,109

Radius of gyration: 16.77 Å; Cα contacts (8 Å, |Δi|>4): 126; chains: 1; bounding box: 37×26×52 Å